Protein AF-A0A382KK38-F1 (afdb_monomer_lite)

Organism: NCBI:txid408172

Radius of gyration: 19.88 Å; chains: 1; bounding box: 36×26×49 Å

pLDDT: mean 94.65, std 5.5, range [75.75, 98.69]

InterPro domains:
  IPR029063 S-adenosyl-L-methionine-dependent methyltransferase superfamily [G3DSA:3.40.50.150] (1-49)
  IPR029063 S-adenosyl-L-methionine-dependent methyltransferase superfamily [SSF53335] (1-50)

Secondary structure (DSSP, 8-state):
-HHHHHHTHHHHHHHS-HHHHHHHHHHHHHHHHHHHHSS---------SSTTSSS-SSGGGG--

Foldseek 3Di:
DLVVCVVCVVVVCVVPHPVVSVVVNCVVVVVVCCVPPHDDDDDDDDDDPDPVPDPDPDPVVVVD

Sequence (64 aa):
WLDRFLKNKDKAKYLYNKEFVRMWEFYLASCSAGFKFRDLVVYQLQLVKNFTAPPSNRRNYIYQ

Structure (mmCIF, N/CA/C/O backbone):
data_AF-A0A382KK38-F1
#
_entry.id   AF-A0A382KK38-F1
#
loop_
_atom_site.group_PDB
_atom_site.id
_atom_site.type_symbol
_atom_site.label_atom_id
_atom_site.label_alt_id
_atom_site.label_comp_id
_atom_site.label_asym_id
_atom_site.label_entity_id
_atom_site.label_seq_id
_atom_site.pdbx_PDB_ins_code
_atom_site.Cartn_x
_atom_site.Cartn_y
_atom_site.Cartn_z
_atom_site.occupancy
_atom_site.B_iso_or_equiv
_atom_site.auth_seq_id
_atom_site.auth_comp_id
_atom_site.auth_asym_id
_atom_site.auth_atom_id
_atom_site.pdbx_PDB_model_num
ATOM 1 N N . TRP A 1 1 ? -4.296 -5.321 3.650 1.00 97.44 1 TRP A N 1
ATOM 2 C CA . TRP A 1 1 ? -3.837 -5.352 5.061 1.00 97.44 1 TRP A CA 1
ATOM 3 C C . TRP A 1 1 ? -4.912 -4.908 6.035 1.00 97.44 1 TRP A C 1
ATOM 5 O O . TRP A 1 1 ? -5.099 -5.611 7.022 1.00 97.44 1 TRP A O 1
ATOM 15 N N . LEU A 1 2 ? -5.632 -3.819 5.739 1.00 98.00 2 LEU A N 1
ATOM 16 C CA . LEU A 1 2 ? -6.755 -3.324 6.541 1.00 98.00 2 LEU A CA 1
ATOM 17 C C . LEU A 1 2 ? -7.721 -4.435 6.987 1.00 98.00 2 LEU A C 1
ATOM 19 O O . LEU A 1 2 ? -7.917 -4.601 8.183 1.00 98.00 2 LEU A O 1
ATOM 23 N N . ASP A 1 3 ? -8.214 -5.276 6.072 1.00 98.31 3 ASP A N 1
ATOM 24 C CA . ASP A 1 3 ? -9.171 -6.341 6.425 1.00 98.31 3 ASP A CA 1
ATOM 25 C C . ASP A 1 3 ? -8.633 -7.321 7.473 1.00 98.31 3 ASP A C 1
ATOM 27 O O . ASP A 1 3 ? -9.339 -7.716 8.399 1.00 98.31 3 ASP A O 1
ATOM 31 N N . ARG A 1 4 ? -7.358 -7.717 7.355 1.00 98.38 4 ARG A N 1
ATOM 32 C CA . ARG A 1 4 ? -6.719 -8.614 8.331 1.00 98.38 4 ARG A CA 1
ATOM 33 C C . ARG A 1 4 ? -6.520 -7.923 9.677 1.00 98.38 4 ARG A C 1
ATOM 35 O O . ARG A 1 4 ? -6.667 -8.580 10.707 1.00 98.38 4 ARG A O 1
ATOM 42 N N . PHE A 1 5 ? -6.202 -6.627 9.661 1.00 98.38 5 PHE A N 1
ATOM 43 C CA . PHE A 1 5 ? -6.071 -5.815 10.866 1.00 98.38 5 PHE A CA 1
ATOM 44 C C . PHE A 1 5 ? -7.417 -5.664 11.583 1.00 98.38 5 PHE A C 1
ATOM 46 O O . PHE A 1 5 ? -7.504 -5.992 12.760 1.00 98.38 5 PHE A O 1
ATOM 53 N N . LEU A 1 6 ? -8.484 -5.284 10.870 1.00 98.12 6 LEU A N 1
ATOM 54 C CA . LEU A 1 6 ? -9.830 -5.133 11.432 1.00 98.12 6 LEU A CA 1
ATOM 55 C C . LEU A 1 6 ? -10.358 -6.439 12.035 1.00 98.12 6 LEU A C 1
ATOM 57 O O . LEU A 1 6 ? -10.908 -6.420 13.134 1.00 98.12 6 LEU A O 1
ATOM 61 N N . LYS A 1 7 ? -10.110 -7.579 11.375 1.00 98.56 7 LYS A N 1
ATOM 62 C CA . LYS A 1 7 ? -10.440 -8.916 11.905 1.00 98.56 7 LYS A CA 1
ATOM 63 C C . LYS A 1 7 ? -9.711 -9.266 13.209 1.00 98.56 7 LYS A C 1
ATOM 65 O O . LYS A 1 7 ? -10.168 -10.142 13.929 1.00 98.56 7 LYS A O 1
ATOM 70 N N . ASN A 1 8 ? -8.582 -8.622 13.511 1.00 98.00 8 ASN A N 1
ATOM 71 C CA . ASN A 1 8 ? -7.767 -8.886 14.705 1.00 98.00 8 ASN A CA 1
ATOM 72 C C . ASN A 1 8 ? -7.618 -7.652 15.615 1.00 98.00 8 ASN A C 1
ATOM 74 O O . ASN A 1 8 ? -6.747 -7.637 16.486 1.00 98.00 8 ASN A O 1
ATOM 78 N N . LYS A 1 9 ? -8.448 -6.615 15.436 1.00 97.50 9 LYS A N 1
ATOM 79 C CA . LYS A 1 9 ? -8.268 -5.314 16.099 1.00 97.50 9 LYS A CA 1
ATOM 80 C C . LYS A 1 9 ? -8.312 -5.393 17.624 1.00 97.50 9 LYS A C 1
ATOM 82 O O . LYS A 1 9 ? -7.618 -4.629 18.283 1.00 97.50 9 LYS A O 1
ATOM 87 N N . ASP A 1 10 ? -9.060 -6.341 18.189 1.00 98.31 10 ASP A N 1
ATOM 88 C CA . ASP A 1 10 ? -9.152 -6.518 19.643 1.00 98.31 10 ASP A CA 1
ATOM 89 C C . ASP A 1 10 ? -7.838 -7.030 20.244 1.00 98.31 10 ASP A C 1
ATOM 91 O O . ASP A 1 10 ? -7.434 -6.578 21.313 1.00 98.31 10 ASP A O 1
ATOM 95 N N . LYS A 1 11 ? -7.103 -7.881 19.514 1.00 98.25 11 LYS A N 1
ATOM 96 C CA . LYS A 1 11 ? -5.746 -8.296 19.907 1.00 98.25 11 LYS A CA 1
ATOM 97 C C . LYS A 1 11 ? -4.789 -7.106 19.889 1.00 98.25 11 LYS A C 1
ATOM 99 O O . LYS A 1 11 ? -4.010 -6.928 20.817 1.00 98.25 11 LYS A O 1
ATOM 104 N N . ALA A 1 12 ? -4.877 -6.260 18.861 1.00 97.69 12 ALA A N 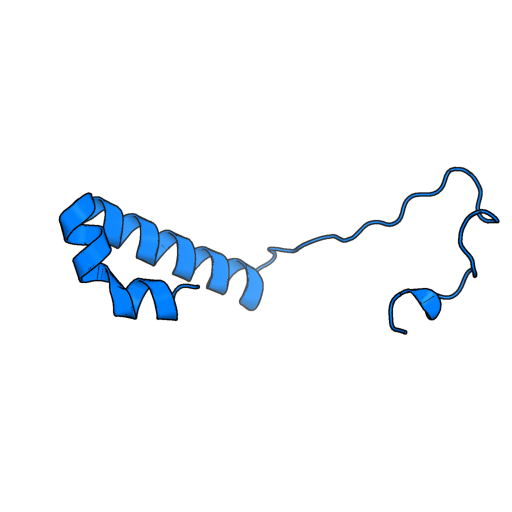1
ATOM 105 C CA . ALA A 1 12 ? -4.078 -5.038 18.787 1.00 97.69 12 ALA A CA 1
ATOM 106 C C . ALA A 1 12 ? -4.443 -4.049 19.910 1.00 97.69 12 ALA A C 1
ATOM 108 O O . ALA A 1 12 ? -3.559 -3.453 20.515 1.00 97.69 12 ALA A O 1
ATOM 109 N N . LYS A 1 13 ? -5.730 -3.915 20.248 1.00 98.25 13 LYS A N 1
ATOM 110 C CA . LYS A 1 13 ? -6.195 -3.082 21.364 1.00 98.25 13 LYS A CA 1
ATOM 111 C C . LYS A 1 13 ? -5.672 -3.579 22.713 1.00 98.25 13 LYS A C 1
ATOM 113 O O . LYS A 1 13 ? -5.314 -2.746 23.534 1.00 98.25 13 LYS A O 1
ATOM 118 N N . TYR A 1 14 ? -5.643 -4.897 22.932 1.00 98.31 14 TYR A N 1
ATOM 119 C CA . TYR A 1 14 ? -5.109 -5.512 24.154 1.00 98.31 14 TYR A CA 1
ATOM 120 C C . TYR A 1 14 ? -3.608 -5.248 24.329 1.00 98.31 14 TYR A C 1
ATOM 122 O O . TYR A 1 14 ? -3.165 -4.956 25.432 1.00 98.31 14 TYR A O 1
ATOM 130 N N . LEU A 1 15 ? -2.838 -5.327 23.240 1.00 98.12 15 LEU A N 1
ATOM 131 C CA . LEU A 1 15 ? -1.392 -5.079 23.258 1.00 98.12 15 LEU A CA 1
ATOM 132 C C . LEU A 1 15 ? -1.032 -3.593 23.379 1.00 98.12 15 LEU A C 1
ATOM 134 O O . LEU A 1 15 ? 0.026 -3.260 23.904 1.00 98.12 15 LEU A O 1
ATOM 138 N N . TYR A 1 16 ? -1.893 -2.715 22.866 1.00 96.81 16 TYR A N 1
ATOM 139 C CA . TYR A 1 16 ? -1.661 -1.277 22.819 1.00 96.81 16 TYR A CA 1
ATOM 140 C C . TYR A 1 16 ? -2.817 -0.540 23.506 1.00 96.81 16 TYR A C 1
ATOM 142 O O . TYR A 1 16 ? -2.932 -0.558 24.727 1.00 96.81 16 TYR A O 1
ATOM 150 N N . ASN A 1 17 ? -3.675 0.136 22.743 1.00 97.88 17 ASN A N 1
ATOM 151 C CA . ASN A 1 17 ? -4.855 0.834 23.247 1.00 97.88 17 ASN A CA 1
ATOM 152 C C . ASN A 1 17 ? -5.836 1.139 22.098 1.00 97.88 17 ASN A C 1
ATOM 154 O O . ASN A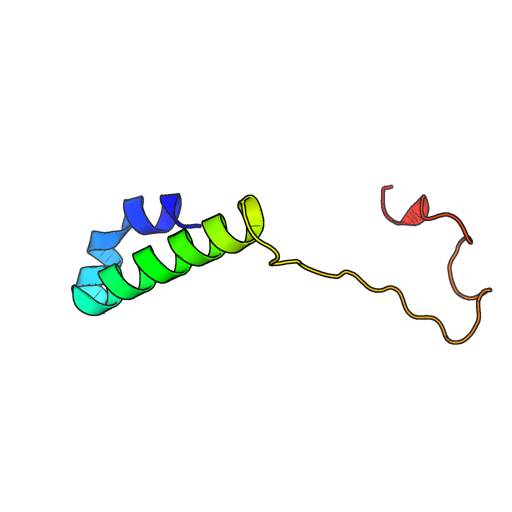 1 17 ? -5.620 0.767 20.940 1.00 97.88 17 ASN A O 1
ATOM 158 N N . LYS A 1 18 ? -6.951 1.808 22.414 1.00 98.06 18 LYS A N 1
ATOM 159 C CA . LYS A 1 18 ? -7.979 2.164 21.419 1.00 98.06 18 LYS A CA 1
ATOM 160 C C . LYS A 1 18 ? -7.497 3.249 20.448 1.00 98.06 18 LYS A C 1
ATOM 162 O O . LYS A 1 18 ? -7.912 3.253 19.293 1.00 98.06 18 LYS A O 1
ATOM 167 N N . GLU A 1 19 ? -6.636 4.154 20.900 1.00 98.44 19 GLU A N 1
ATOM 168 C CA . GLU A 1 19 ? -6.070 5.252 20.117 1.00 98.44 19 GLU A CA 1
ATOM 169 C C . GLU A 1 19 ? -5.174 4.711 19.001 1.00 98.44 19 GLU A C 1
ATOM 171 O O . GLU A 1 19 ? -5.326 5.105 17.846 1.00 98.44 19 GLU A O 1
ATOM 176 N N . PHE A 1 20 ? -4.324 3.734 19.324 1.00 98.38 20 PHE A N 1
ATOM 177 C CA . PHE A 1 20 ? -3.486 3.018 18.370 1.00 98.38 20 PHE A CA 1
ATOM 178 C C . PHE A 1 20 ? -4.330 2.337 17.296 1.00 98.38 20 PHE A C 1
ATOM 180 O O . PHE A 1 20 ? -4.063 2.499 16.107 1.00 98.38 20 PHE A O 1
ATOM 187 N N . VAL A 1 21 ? -5.385 1.618 17.695 1.00 98.62 21 VAL A N 1
ATOM 188 C C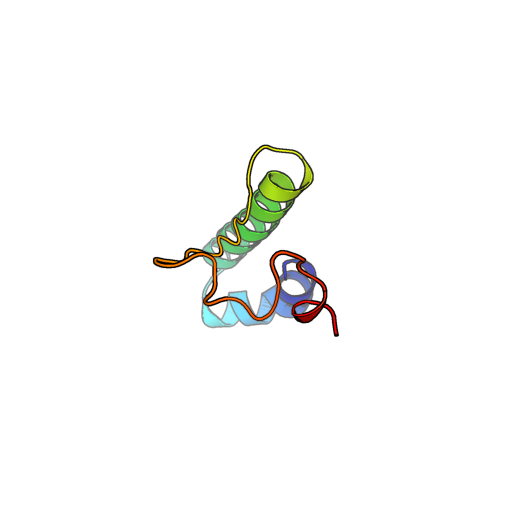A . VAL A 1 21 ? -6.260 0.932 16.735 1.00 98.62 21 VAL A CA 1
ATOM 189 C C . VAL A 1 21 ? -6.908 1.920 15.770 1.00 98.62 21 VAL A C 1
ATOM 191 O O . VAL A 1 21 ? -6.892 1.678 14.566 1.00 98.62 21 VAL A O 1
ATOM 194 N N . ARG A 1 22 ? -7.409 3.058 16.271 1.00 98.50 22 ARG A N 1
ATOM 195 C CA . ARG A 1 22 ? -7.997 4.113 15.431 1.00 98.50 22 ARG A CA 1
ATOM 196 C C . ARG A 1 22 ? -6.980 4.717 14.467 1.00 98.50 22 ARG A C 1
ATOM 198 O O . ARG A 1 22 ? -7.284 4.880 13.288 1.00 98.50 22 ARG A O 1
ATOM 205 N N . MET A 1 23 ? -5.783 5.036 14.958 1.00 98.69 23 MET A N 1
ATOM 206 C CA . MET A 1 23 ? -4.698 5.565 14.132 1.00 98.69 23 MET A CA 1
ATOM 207 C C . MET A 1 23 ? -4.331 4.581 13.016 1.00 98.69 23 MET A C 1
ATOM 209 O O . MET A 1 23 ? -4.198 4.980 11.862 1.00 98.69 23 MET A O 1
ATOM 213 N N . TRP A 1 24 ? -4.199 3.295 13.342 1.00 98.50 24 TRP A N 1
ATOM 214 C CA . TRP A 1 24 ? -3.761 2.277 12.392 1.00 98.50 24 TRP A CA 1
ATOM 215 C C . TRP A 1 24 ? -4.831 1.924 11.355 1.00 98.50 24 TRP A C 1
ATOM 217 O O . TRP A 1 24 ? -4.521 1.732 10.179 1.00 98.50 24 TRP A O 1
ATOM 227 N N . GLU A 1 25 ? -6.098 1.889 11.770 1.00 98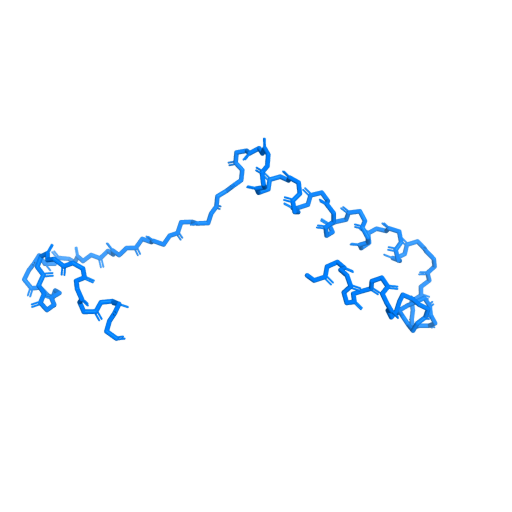.56 25 GLU A N 1
ATOM 228 C CA . GLU A 1 25 ? -7.238 1.767 10.862 1.00 98.56 25 GLU A CA 1
ATOM 229 C C . GLU A 1 25 ? -7.268 2.932 9.866 1.00 98.56 25 GLU A C 1
ATOM 231 O O . GLU A 1 25 ? -7.320 2.699 8.656 1.00 98.56 25 GLU A O 1
ATOM 236 N N . PHE A 1 26 ? -7.146 4.172 10.357 1.00 98.62 26 PHE A N 1
ATOM 237 C CA . PHE A 1 26 ? -7.088 5.358 9.504 1.00 98.62 26 PHE A CA 1
ATOM 238 C C . PHE A 1 26 ? -5.896 5.315 8.544 1.00 98.62 26 PHE A C 1
ATOM 240 O O . PHE A 1 26 ? -6.067 5.542 7.348 1.00 98.62 26 PHE A O 1
ATOM 247 N N . TYR A 1 27 ? -4.699 4.994 9.036 1.00 98.56 27 TYR A N 1
ATOM 248 C CA . TYR A 1 27 ? -3.491 4.885 8.218 1.00 98.56 27 TYR A CA 1
ATOM 249 C C . TYR A 1 27 ? -3.679 3.898 7.057 1.00 98.56 27 TYR A C 1
ATOM 251 O O . TYR A 1 27 ? -3.503 4.255 5.895 1.00 98.56 27 TYR A O 1
ATOM 259 N N . LEU A 1 28 ? -4.119 2.670 7.344 1.00 98.62 28 LEU A N 1
ATOM 260 C CA . LEU A 1 28 ? -4.297 1.650 6.310 1.00 98.62 28 LEU A CA 1
ATOM 261 C C . LEU A 1 28 ? -5.415 2.005 5.316 1.00 98.62 28 LEU A C 1
ATOM 263 O O . LEU A 1 28 ? -5.268 1.750 4.118 1.00 98.62 28 LEU A O 1
ATOM 267 N N . ALA A 1 29 ? -6.519 2.588 5.789 1.00 98.38 29 ALA A N 1
ATOM 268 C CA . ALA A 1 29 ? -7.627 3.008 4.935 1.00 98.38 29 ALA A CA 1
ATOM 269 C C . ALA A 1 29 ? -7.246 4.195 4.036 1.00 98.38 29 ALA A C 1
ATOM 271 O O . ALA A 1 29 ? -7.478 4.151 2.827 1.00 98.38 29 ALA A O 1
ATOM 272 N N . SER A 1 30 ? -6.617 5.226 4.605 1.00 98.25 30 SER A N 1
ATOM 273 C CA . SER A 1 30 ? -6.182 6.424 3.879 1.00 98.25 30 SER A CA 1
ATOM 274 C C . SER A 1 30 ? -5.090 6.116 2.859 1.00 98.25 30 SER A C 1
ATOM 276 O O . SER A 1 30 ? -5.196 6.580 1.728 1.00 98.25 30 SER A O 1
ATOM 278 N N . CYS A 1 31 ? -4.102 5.275 3.187 1.00 98.12 31 CYS A N 1
ATOM 279 C CA . CYS A 1 31 ? -3.116 4.818 2.207 1.00 98.12 31 CYS A CA 1
ATOM 280 C C . CYS A 1 31 ? -3.789 4.057 1.058 1.00 98.12 31 CYS A C 1
ATOM 282 O O . CYS A 1 31 ? -3.531 4.364 -0.101 1.00 98.12 31 CYS A O 1
ATOM 284 N N . SER A 1 32 ? -4.694 3.116 1.357 1.00 97.94 32 SER A N 1
ATOM 285 C CA . SER A 1 32 ? -5.449 2.383 0.328 1.00 97.94 32 SER A CA 1
ATOM 286 C C . SER A 1 32 ? -6.223 3.330 -0.599 1.00 97.94 32 SER A C 1
ATOM 288 O O . SER A 1 32 ? -6.137 3.212 -1.820 1.00 97.94 32 SER A O 1
ATOM 290 N N . ALA A 1 33 ? -6.926 4.316 -0.033 1.00 98.06 33 ALA A N 1
ATOM 291 C CA . ALA A 1 33 ? -7.645 5.325 -0.803 1.00 98.06 33 ALA A CA 1
ATOM 292 C C . ALA A 1 33 ? -6.701 6.225 -1.617 1.00 98.06 33 ALA A C 1
ATOM 294 O O . ALA A 1 33 ? -6.991 6.526 -2.773 1.00 98.06 33 ALA A O 1
ATOM 295 N N . GLY A 1 34 ? -5.561 6.609 -1.039 1.00 98.44 34 GLY A N 1
ATOM 296 C CA . GLY A 1 34 ? -4.536 7.417 -1.689 1.00 98.44 34 GLY A CA 1
ATOM 297 C C . GLY A 1 34 ? -3.933 6.733 -2.916 1.00 98.44 34 GLY A C 1
ATOM 298 O O . GLY A 1 34 ? -3.774 7.378 -3.943 1.00 98.44 34 GLY A O 1
ATOM 299 N N . PHE A 1 35 ? -3.663 5.427 -2.842 1.00 97.94 35 PHE A N 1
ATOM 300 C CA . PHE A 1 35 ? -3.188 4.647 -3.992 1.00 97.94 35 PHE A CA 1
ATOM 301 C C . PHE A 1 35 ? -4.292 4.329 -5.006 1.00 97.94 35 PHE A C 1
ATOM 303 O O . PHE A 1 35 ? -4.023 4.253 -6.199 1.00 97.94 35 PHE A O 1
ATOM 310 N N . LYS A 1 36 ? -5.533 4.095 -4.558 1.00 97.25 36 LYS A N 1
ATOM 311 C CA . LYS A 1 36 ? -6.625 3.672 -5.450 1.00 97.25 36 LYS A CA 1
ATOM 312 C C . LYS A 1 36 ? -7.279 4.828 -6.204 1.00 97.25 36 LYS A C 1
ATOM 314 O O . LYS A 1 36 ? -7.720 4.636 -7.333 1.00 97.25 36 LYS A O 1
ATOM 319 N N . PHE A 1 37 ? -7.412 5.985 -5.562 1.00 97.69 37 PHE A N 1
ATOM 320 C CA . PHE A 1 37 ? -8.223 7.097 -6.067 1.00 97.69 37 PHE A CA 1
ATOM 321 C C . PHE A 1 37 ? -7.452 8.411 -6.210 1.00 97.69 37 PHE A C 1
ATOM 323 O O . PHE A 1 37 ? -8.018 9.378 -6.713 1.00 97.69 37 PHE A O 1
ATOM 330 N N . ARG A 1 38 ? -6.209 8.486 -5.727 1.00 95.19 38 ARG A N 1
ATOM 331 C CA . ARG A 1 38 ? -5.366 9.688 -5.781 1.00 95.19 38 ARG A CA 1
ATOM 332 C C . ARG A 1 38 ? -4.003 9.337 -6.374 1.00 95.19 38 ARG A C 1
ATOM 334 O O . ARG A 1 38 ? -3.805 8.257 -6.917 1.00 95.19 38 ARG A O 1
ATOM 341 N N . ASP A 1 39 ? -3.075 10.276 -6.274 1.00 95.94 39 ASP A N 1
ATOM 342 C CA . ASP A 1 39 ? -1.843 10.297 -7.062 1.00 95.94 39 ASP A CA 1
ATOM 343 C C . ASP A 1 39 ? -0.665 9.575 -6.383 1.00 95.94 39 ASP A C 1
ATOM 345 O O . ASP A 1 39 ? 0.496 9.831 -6.705 1.00 95.94 39 ASP A O 1
ATOM 349 N N . LEU A 1 40 ? -0.932 8.684 -5.416 1.00 97.75 40 LEU A N 1
ATOM 350 C CA . LEU A 1 40 ? 0.132 7.873 -4.826 1.00 97.75 40 LEU A CA 1
ATOM 351 C C . LEU A 1 40 ? 0.519 6.743 -5.779 1.00 97.75 40 LEU A C 1
ATOM 353 O O . LEU A 1 40 ? -0.324 6.027 -6.313 1.00 97.75 40 LEU A O 1
ATOM 357 N N . VAL A 1 41 ? 1.823 6.553 -5.942 1.00 96.75 41 VAL A N 1
ATOM 358 C CA . VAL A 1 41 ? 2.409 5.599 -6.885 1.00 96.75 41 VAL A CA 1
ATOM 359 C C . VAL A 1 41 ? 3.559 4.842 -6.238 1.00 96.75 41 VAL A C 1
ATOM 361 O O . VAL A 1 41 ? 4.194 5.321 -5.298 1.00 96.75 41 VAL A O 1
ATOM 364 N N . VAL A 1 42 ? 3.843 3.652 -6.761 1.00 97.44 42 VAL A N 1
ATOM 365 C CA . VAL A 1 42 ? 5.034 2.872 -6.416 1.00 97.44 42 VAL A CA 1
ATOM 366 C C . VAL A 1 42 ? 5.843 2.689 -7.692 1.00 97.44 42 VAL A C 1
ATOM 368 O O . VAL A 1 42 ? 5.449 1.934 -8.579 1.00 97.44 42 VAL A O 1
ATOM 371 N N . TYR A 1 43 ? 6.9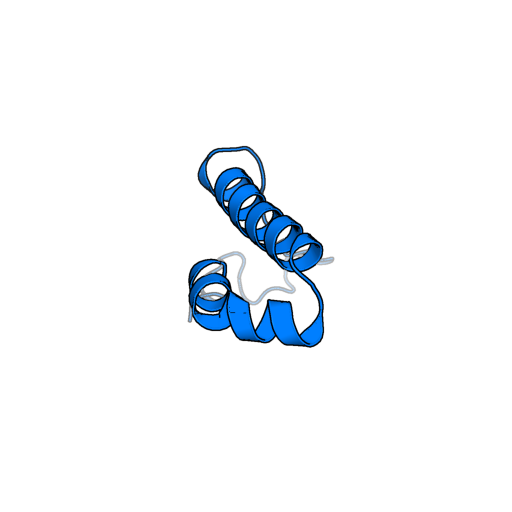64 3.400 -7.801 1.00 96.56 43 TYR A N 1
ATOM 372 C CA . TYR A 1 43 ? 7.845 3.288 -8.959 1.00 96.56 43 TYR A CA 1
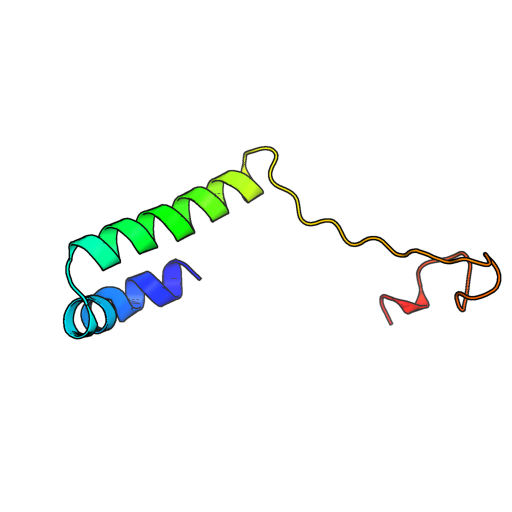ATOM 373 C C . TYR A 1 43 ? 8.773 2.083 -8.828 1.00 96.56 43 TYR A C 1
ATOM 375 O O . TYR A 1 43 ? 9.431 1.895 -7.807 1.00 96.56 43 TYR A O 1
ATOM 383 N N . GLN A 1 44 ? 8.875 1.307 -9.904 1.00 94.50 44 GLN A N 1
ATOM 384 C CA . GLN A 1 44 ? 9.956 0.349 -10.104 1.00 94.50 44 GLN A CA 1
ATOM 385 C C . GLN A 1 44 ? 10.827 0.861 -11.246 1.00 94.50 44 GLN A C 1
ATOM 387 O O . GLN A 1 44 ? 10.405 0.875 -12.402 1.00 94.50 44 GLN A O 1
ATOM 392 N N . LEU A 1 45 ? 12.025 1.331 -10.908 1.00 93.25 45 LEU A N 1
ATOM 393 C CA . LEU A 1 45 ? 12.972 1.891 -11.864 1.00 93.25 45 LEU A CA 1
ATOM 394 C C . LEU A 1 45 ? 14.105 0.895 -12.092 1.00 93.25 45 LEU A C 1
ATOM 396 O O . LEU A 1 45 ? 14.804 0.519 -11.153 1.00 93.25 45 LEU A O 1
ATOM 400 N N . GLN A 1 46 ? 14.305 0.497 -13.345 1.00 90.19 46 GLN A N 1
ATOM 401 C CA . GLN A 1 46 ? 15.481 -0.260 -13.754 1.00 90.19 46 GLN A CA 1
ATOM 402 C C . GLN A 1 46 ? 16.521 0.709 -14.315 1.00 90.19 46 GLN A C 1
ATOM 404 O O . GLN A 1 46 ? 16.307 1.324 -15.357 1.00 90.19 46 GLN A O 1
ATOM 409 N N . LEU A 1 47 ? 17.648 0.834 -13.618 1.00 92.19 47 LEU A N 1
ATOM 410 C CA . LEU A 1 47 ? 18.738 1.737 -13.978 1.00 92.19 47 LEU A CA 1
ATOM 411 C C . LEU A 1 47 ? 19.946 0.920 -14.441 1.00 92.19 47 LEU A C 1
ATOM 413 O O . LEU A 1 47 ? 20.334 -0.041 -13.779 1.00 92.19 47 LEU A O 1
ATOM 417 N N . VAL A 1 48 ? 20.547 1.297 -15.571 1.00 91.44 48 VAL A N 1
ATOM 418 C CA . VAL A 1 48 ? 21.737 0.632 -16.119 1.00 91.44 48 VAL A CA 1
ATOM 419 C C . VAL A 1 48 ? 22.767 1.663 -16.557 1.00 91.44 48 VAL A C 1
ATOM 421 O O . VAL A 1 48 ? 22.426 2.686 -17.142 1.00 91.44 48 VAL A O 1
ATOM 424 N N . LYS A 1 49 ? 24.046 1.381 -16.290 1.00 92.81 49 LYS A N 1
ATOM 425 C CA . LYS A 1 49 ? 25.157 2.210 -16.785 1.00 92.81 49 LYS A CA 1
ATOM 426 C C . LYS A 1 49 ? 25.447 1.950 -18.268 1.00 92.81 49 LYS A C 1
ATOM 428 O O . LYS A 1 49 ? 25.872 2.856 -18.973 1.00 92.81 49 LYS A O 1
ATOM 433 N N . ASN A 1 50 ? 25.224 0.717 -18.728 1.00 91.06 50 ASN A N 1
ATOM 434 C CA . ASN A 1 50 ? 25.395 0.289 -20.114 1.00 91.06 50 ASN A CA 1
ATOM 435 C C . ASN A 1 50 ? 24.116 -0.413 -20.599 1.00 91.06 50 ASN A C 1
ATOM 437 O O . ASN A 1 50 ? 23.635 -1.340 -19.946 1.00 91.06 50 ASN A O 1
ATOM 441 N N . PHE A 1 51 ? 23.585 0.003 -21.750 1.00 87.56 51 PHE A N 1
ATOM 442 C CA . PHE A 1 51 ? 22.351 -0.533 -22.332 1.00 87.56 51 PHE A CA 1
ATOM 443 C C . PHE A 1 51 ? 22.460 -1.976 -22.841 1.00 87.56 51 PHE A C 1
ATOM 445 O O . PHE A 1 51 ? 21.428 -2.587 -23.103 1.00 87.56 51 PHE A O 1
ATOM 452 N N . THR A 1 52 ? 23.667 -2.541 -22.946 1.00 88.75 52 THR A N 1
ATOM 453 C CA . THR A 1 52 ? 23.865 -3.966 -23.267 1.00 88.75 52 THR A CA 1
ATOM 454 C C . THR A 1 52 ? 23.870 -4.882 -22.040 1.00 88.75 52 THR A C 1
ATOM 456 O O . THR A 1 52 ? 23.889 -6.097 -22.197 1.00 88.75 52 THR A O 1
ATOM 459 N N . ALA A 1 53 ? 23.862 -4.325 -20.821 1.00 89.44 53 ALA A N 1
ATOM 460 C CA . ALA A 1 53 ? 23.823 -5.098 -19.579 1.00 89.44 53 ALA A CA 1
ATOM 461 C C . ALA A 1 53 ? 22.527 -5.911 -19.349 1.00 89.44 53 ALA A C 1
ATOM 463 O O . ALA A 1 53 ? 22.630 -7.022 -18.829 1.00 89.44 53 ALA A O 1
ATOM 464 N N . PRO A 1 54 ? 21.311 -5.412 -19.662 1.00 89.06 54 PRO A N 1
ATOM 465 C CA . PRO A 1 54 ? 20.111 -6.223 -19.511 1.00 89.06 54 PRO A CA 1
ATOM 466 C C . PRO A 1 54 ? 20.058 -7.340 -20.570 1.00 89.06 54 PRO A C 1
ATOM 468 O O . PRO A 1 54 ? 20.493 -7.119 -21.701 1.00 89.06 54 PRO A O 1
ATOM 471 N N . PRO A 1 55 ? 19.454 -8.507 -20.253 1.00 87.44 55 PRO A N 1
ATOM 472 C CA . PRO A 1 55 ? 19.373 -9.651 -21.174 1.00 87.44 55 PRO A CA 1
ATOM 473 C C . PRO A 1 55 ? 18.716 -9.326 -22.521 1.00 87.44 55 PRO A C 1
ATOM 475 O O . PRO A 1 55 ? 18.927 -10.007 -23.520 1.00 87.44 55 PRO A O 1
ATOM 478 N N . SER A 1 56 ? 17.875 -8.295 -22.546 1.00 83.50 56 SER A N 1
ATOM 479 C CA . SER A 1 56 ? 17.242 -7.769 -23.742 1.00 83.50 56 SER A CA 1
ATOM 480 C C . SER A 1 56 ? 16.821 -6.322 -23.497 1.00 83.50 56 SER A C 1
ATOM 482 O O . SER A 1 56 ? 16.536 -5.930 -22.365 1.00 83.50 56 SER A O 1
ATOM 484 N N . ASN A 1 57 ? 16.699 -5.542 -24.573 1.00 76.94 57 ASN A N 1
ATOM 485 C CA . ASN A 1 57 ? 16.001 -4.255 -24.543 1.00 76.94 57 ASN A CA 1
ATOM 486 C C . ASN A 1 57 ? 14.471 -4.411 -24.382 1.00 76.94 57 ASN A C 1
ATOM 488 O O . ASN A 1 57 ? 13.765 -3.419 -24.207 1.00 76.94 57 ASN A O 1
ATOM 492 N N . ARG A 1 58 ? 13.949 -5.645 -24.429 1.00 80.88 58 ARG A N 1
ATOM 493 C CA . ARG A 1 58 ? 12.561 -5.996 -24.106 1.00 80.88 58 ARG A CA 1
ATOM 494 C C . ARG A 1 58 ? 12.471 -6.559 -22.687 1.00 80.88 58 ARG A C 1
ATOM 496 O O . ARG A 1 58 ? 13.349 -7.285 -22.238 1.00 80.88 58 ARG A O 1
ATOM 503 N N . ARG A 1 59 ? 11.356 -6.300 -21.998 1.00 86.38 59 ARG A N 1
ATOM 504 C CA . ARG A 1 59 ? 11.124 -6.707 -20.595 1.00 86.38 59 ARG A CA 1
ATOM 505 C C . ARG A 1 59 ? 10.635 -8.152 -20.410 1.00 86.38 59 ARG A C 1
ATOM 507 O O . ARG A 1 59 ? 10.203 -8.504 -19.321 1.00 86.38 59 ARG A O 1
ATOM 514 N N . ASN A 1 60 ? 10.691 -8.993 -21.443 1.00 88.56 60 ASN A N 1
ATOM 515 C CA . ASN A 1 60 ? 10.122 -10.348 -21.403 1.00 88.56 60 ASN A CA 1
ATOM 516 C C . ASN A 1 60 ? 10.732 -11.221 -20.295 1.00 88.56 60 ASN A C 1
ATOM 518 O O . ASN A 1 60 ? 10.026 -12.030 -19.714 1.00 88.56 60 ASN A O 1
ATOM 522 N N . TYR A 1 61 ? 12.009 -11.017 -19.963 1.00 88.62 61 TYR A N 1
ATOM 523 C CA . TYR A 1 61 ? 12.697 -11.745 -18.890 1.00 88.62 61 TYR A CA 1
ATOM 524 C C . TYR A 1 61 ? 12.180 -11.415 -17.476 1.00 88.62 61 TYR A C 1
ATOM 526 O O . TYR A 1 61 ? 12.503 -12.131 -16.540 1.00 88.62 61 TYR A O 1
ATOM 534 N N . ILE A 1 62 ? 11.418 -10.326 -17.298 1.00 90.50 62 ILE A N 1
ATOM 535 C CA . ILE A 1 62 ? 10.856 -9.926 -15.993 1.00 90.50 62 ILE A CA 1
ATOM 536 C C . ILE A 1 62 ? 9.585 -10.724 -15.667 1.00 90.50 62 ILE A C 1
ATOM 538 O O . ILE A 1 62 ? 9.245 -10.884 -14.500 1.00 90.50 62 ILE A O 1
ATOM 542 N N . TYR A 1 63 ? 8.879 -11.208 -16.692 1.00 87.25 63 TYR A N 1
ATOM 543 C CA . TYR A 1 63 ? 7.560 -11.837 -16.569 1.00 87.25 63 TYR A CA 1
ATOM 544 C C . TYR A 1 63 ? 7.556 -13.312 -17.006 1.00 87.25 63 TYR A C 1
ATOM 546 O O . TYR A 1 63 ? 6.503 -13.820 -17.391 1.00 87.25 63 TYR A O 1
ATOM 554 N N . GLN A 1 64 ? 8.727 -13.962 -17.014 1.00 75.75 64 GLN A N 1
ATOM 555 C CA . GLN A 1 64 ? 8.835 -15.418 -17.167 1.00 75.75 64 GLN A CA 1
ATOM 556 C C . GLN A 1 64 ? 8.398 -16.144 -15.896 1.00 75.75 64 GLN A C 1
ATOM 558 O O . GLN A 1 64 ? 8.610 -15.585 -14.796 1.00 75.75 64 GLN A O 1
#